Protein AF-A0A9W8IW95-F1 (afdb_monomer_lite)

Foldseek 3Di:
DLVCQLVCLCVQLVVCVVVVNVLSNLSSVLSNQLSVLVVVLVVQCVVLVVVDDVSNVVSLVSVLVSLLVSLVSQLVSCVVVVNPVSNVSSVVSNVVSVVVVVVVVVVVVVVPDDD

InterPro domains:
  IPR008462 CsbD-like domain [PF05532] (4-50)

Radius of gyration: 17.22 Å; chains: 1; bounding box: 39×21×63 Å

Secondary structure (DSSP, 8-state):
-HHHHHHHHHHHHHHHHHTT-HHHHHHHHHHHHHHHHHHHHHHHHHHHHHH-HHHHHHHHHHHHHHHHHHHHHHHHHHHHTT-HHHHHHHHHHHHHHHHHHHHHHHHHHHSS---

pLDDT: mean 75.73, std 11.82, range [42.75, 87.12]

Structure (mmCIF, N/CA/C/O backbone):
data_AF-A0A9W8IW95-F1
#
_entry.id   AF-A0A9W8IW95-F1
#
loop_
_atom_site.group_PDB
_atom_site.id
_atom_site.type_symbol
_atom_site.label_atom_id
_atom_site.label_alt_id
_atom_site.label_comp_id
_atom_site.label_asym_id
_atom_site.label_entity_id
_atom_site.label_seq_id
_atom_site.pdbx_PDB_ins_code
_atom_site.Cartn_x
_atom_site.Cartn_y
_atom_site.Cartn_z
_atom_site.occupancy
_atom_site.B_iso_or_equiv
_atom_site.auth_seq_id
_atom_site.auth_comp_id
_atom_site.auth_asym_id
_atom_site.auth_atom_id
_atom_site.pdbx_PDB_model_num
ATOM 1 N N . MET A 1 1 ? 8.932 13.616 0.660 1.00 48.97 1 MET A N 1
ATOM 2 C CA . MET A 1 1 ? 7.746 13.694 1.554 1.00 48.97 1 MET A CA 1
ATOM 3 C C . MET A 1 1 ? 7.550 12.366 2.310 1.00 48.97 1 MET A C 1
ATOM 5 O O . MET A 1 1 ? 6.438 12.006 2.664 1.00 48.97 1 MET A O 1
ATOM 9 N N . ASP A 1 2 ? 8.629 11.630 2.601 1.00 55.72 2 ASP A N 1
ATOM 10 C CA . ASP A 1 2 ? 8.565 10.192 2.923 1.00 55.72 2 ASP A CA 1
ATOM 11 C C . ASP A 1 2 ? 8.555 9.897 4.436 1.00 55.72 2 ASP A C 1
ATOM 13 O O . ASP A 1 2 ? 8.134 8.829 4.875 1.00 55.72 2 ASP A O 1
ATOM 17 N N . TYR A 1 3 ? 8.948 10.875 5.258 1.00 55.16 3 TYR A N 1
ATOM 18 C CA . TYR A 1 3 ? 8.972 10.740 6.719 1.00 55.16 3 TYR A CA 1
ATOM 19 C C . TYR A 1 3 ? 7.566 10.760 7.332 1.00 55.16 3 TYR A C 1
ATOM 21 O O . TYR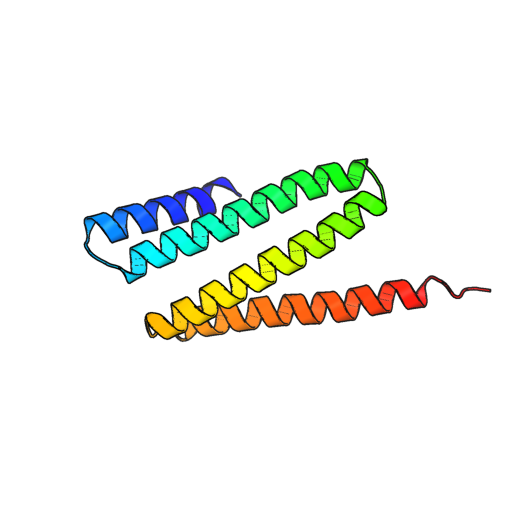 A 1 3 ? 7.298 10.064 8.309 1.00 55.16 3 TYR A O 1
ATOM 29 N N . VAL A 1 4 ? 6.655 11.528 6.725 1.00 54.69 4 VAL A N 1
ATOM 30 C CA . VAL A 1 4 ? 5.305 11.751 7.252 1.00 54.69 4 VAL A CA 1
ATOM 31 C C . VAL A 1 4 ? 4.496 10.457 7.211 1.00 54.69 4 VAL A C 1
ATOM 33 O O . VAL A 1 4 ? 3.964 10.073 8.238 1.00 54.69 4 VAL A O 1
ATOM 36 N N . ASN A 1 5 ? 4.497 9.699 6.108 1.00 66.38 5 ASN A N 1
ATOM 37 C CA . ASN A 1 5 ? 3.726 8.447 6.026 1.00 66.38 5 ASN A CA 1
ATOM 38 C C . ASN A 1 5 ? 4.219 7.361 6.994 1.00 66.38 5 ASN A C 1
ATOM 40 O O . ASN A 1 5 ? 3.409 6.664 7.608 1.00 66.38 5 ASN A O 1
ATOM 44 N N . ARG A 1 6 ? 5.540 7.234 7.179 1.00 66.62 6 ARG A N 1
ATOM 45 C CA . ARG A 1 6 ? 6.119 6.262 8.119 1.00 66.62 6 ARG A CA 1
ATOM 46 C C . ARG A 1 6 ? 5.830 6.643 9.570 1.00 66.62 6 ARG A C 1
ATOM 48 O O . ARG A 1 6 ? 5.451 5.780 10.361 1.00 66.62 6 ARG A O 1
ATOM 55 N N . ALA A 1 7 ? 5.985 7.927 9.900 1.00 70.06 7 ALA A N 1
ATOM 56 C CA . ALA A 1 7 ? 5.663 8.460 11.218 1.00 70.06 7 ALA A CA 1
ATOM 57 C C . ALA A 1 7 ? 4.161 8.340 11.504 1.00 70.06 7 ALA A C 1
ATOM 59 O O . ALA A 1 7 ? 3.791 7.807 12.540 1.00 70.06 7 ALA A O 1
ATOM 60 N N . THR A 1 8 ? 3.294 8.711 10.559 1.00 76.56 8 THR A N 1
ATOM 61 C CA . THR A 1 8 ? 1.837 8.575 10.681 1.00 76.56 8 THR A CA 1
ATOM 62 C C . THR A 1 8 ? 1.411 7.122 10.895 1.00 76.56 8 THR A C 1
ATOM 64 O O . THR A 1 8 ? 0.565 6.875 11.751 1.00 76.56 8 THR A O 1
ATOM 67 N N . GLY A 1 9 ? 2.017 6.154 10.195 1.00 79.38 9 GLY A N 1
ATOM 68 C CA . GLY A 1 9 ? 1.757 4.729 10.425 1.00 79.38 9 GLY A CA 1
ATOM 69 C C . GLY A 1 9 ? 2.149 4.277 11.836 1.00 79.38 9 GLY A C 1
ATOM 70 O O . GLY A 1 9 ? 1.331 3.715 12.560 1.00 79.38 9 GLY A O 1
ATOM 71 N N . ALA A 1 10 ? 3.370 4.596 12.277 1.00 80.88 10 ALA A N 1
ATOM 72 C CA . ALA A 1 10 ? 3.830 4.265 13.629 1.00 80.88 10 ALA A CA 1
ATOM 73 C C . ALA A 1 10 ? 2.990 4.949 14.725 1.00 80.88 10 ALA A C 1
ATOM 75 O O . ALA A 1 10 ? 2.667 4.336 15.740 1.00 80.88 10 ALA A O 1
ATOM 76 N N . THR A 1 11 ? 2.586 6.201 14.510 1.00 83.62 11 THR A N 1
ATOM 77 C CA . THR A 1 11 ? 1.728 6.946 15.434 1.00 83.62 11 THR A CA 1
ATOM 78 C C . THR A 1 11 ? 0.337 6.323 15.532 1.00 83.62 11 THR A C 1
ATOM 80 O O . THR A 1 11 ? -0.156 6.136 16.639 1.00 83.62 11 THR A O 1
ATOM 83 N N . LYS A 1 12 ? -0.288 5.941 14.412 1.00 83.00 12 LYS A N 1
ATOM 84 C CA . LYS A 1 12 ? -1.584 5.243 14.426 1.00 83.00 12 LYS A CA 1
ATOM 85 C C . LYS A 1 12 ? -1.510 3.887 15.128 1.00 83.00 12 LYS A C 1
ATOM 87 O O . LYS A 1 12 ? -2.400 3.574 15.908 1.00 83.00 12 LYS A O 1
ATOM 92 N N . GLU A 1 13 ? -0.427 3.138 14.914 1.00 82.44 13 GLU A N 1
ATOM 93 C CA . GLU A 1 13 ? -0.169 1.857 15.585 1.00 82.44 13 GLU A CA 1
ATOM 94 C C . GLU A 1 13 ? -0.137 2.042 17.109 1.00 82.44 13 GLU A C 1
ATOM 96 O O . GLU A 1 13 ? -0.874 1.385 17.845 1.00 82.44 13 GLU A O 1
ATOM 101 N N . GLN A 1 14 ? 0.662 3.001 17.586 1.00 84.88 14 GLN A N 1
ATOM 102 C CA . GLN A 1 14 ? 0.800 3.264 19.017 1.00 84.88 14 GLN A CA 1
ATOM 103 C C . GLN A 1 14 ? -0.463 3.844 19.650 1.00 84.88 14 GLN A C 1
ATOM 105 O O . GLN A 1 14 ? -0.832 3.420 20.743 1.00 84.88 14 GLN A O 1
ATOM 110 N N . ILE A 1 15 ? -1.142 4.777 18.977 1.00 83.88 15 ILE A N 1
ATOM 111 C CA . ILE A 1 15 ? -2.408 5.334 19.466 1.00 83.88 15 ILE A CA 1
ATOM 112 C C . ILE A 1 15 ? -3.482 4.241 19.499 1.00 83.88 15 ILE A C 1
ATOM 114 O O . ILE A 1 15 ? -4.238 4.165 20.462 1.00 83.88 15 ILE A O 1
ATOM 118 N N . GLY A 1 16 ? -3.532 3.363 18.496 1.00 82.56 16 GLY A N 1
ATOM 119 C CA . GLY A 1 16 ? -4.477 2.251 18.452 1.00 82.56 16 GLY A CA 1
ATOM 120 C C . GLY A 1 16 ? -4.266 1.286 19.604 1.00 82.56 16 GLY A C 1
ATOM 121 O O . GLY A 1 16 ? -5.208 0.989 20.332 1.00 82.56 16 GLY A O 1
ATOM 122 N N . LYS A 1 17 ? -3.013 0.904 19.847 1.00 85.31 17 LYS A N 1
ATOM 123 C CA . LYS A 1 17 ? -2.641 0.058 20.980 1.00 85.31 17 LYS A CA 1
ATOM 124 C C . LYS A 1 17 ? -2.949 0.714 22.328 1.00 85.31 17 LYS A C 1
ATOM 126 O O . LYS A 1 17 ? -3.475 0.062 23.225 1.00 85.31 17 LYS A O 1
ATOM 131 N N . ALA A 1 18 ? -2.649 2.005 22.471 1.00 86.94 18 ALA A N 1
ATOM 132 C CA . ALA A 1 18 ? -2.881 2.756 23.704 1.00 86.94 18 ALA A CA 1
ATOM 133 C C . ALA A 1 18 ? -4.375 2.958 24.009 1.00 86.94 18 ALA A C 1
ATOM 135 O O . ALA A 1 18 ? -4.769 2.933 25.171 1.00 86.94 18 ALA A O 1
ATOM 136 N N . LEU A 1 19 ? -5.204 3.137 22.977 1.00 87.12 19 LEU A N 1
ATOM 137 C CA . LEU A 1 19 ? -6.652 3.324 23.104 1.00 87.12 19 LEU A CA 1
ATOM 138 C C . LEU A 1 19 ? -7.447 2.009 23.028 1.00 87.12 19 LEU A C 1
ATOM 140 O O . LEU A 1 19 ? -8.675 2.050 23.061 1.00 87.12 19 LEU A O 1
ATOM 144 N N . GLY A 1 20 ? -6.784 0.855 22.882 1.00 84.56 20 GLY A N 1
ATOM 145 C CA . GLY A 1 20 ? -7.455 -0.431 22.664 1.00 84.56 20 GLY A CA 1
ATOM 146 C C . GLY A 1 20 ? -8.296 -0.459 21.383 1.00 84.56 20 GLY A C 1
ATOM 147 O O . GLY A 1 20 ? -9.318 -1.136 21.322 1.00 84.56 20 GLY A O 1
ATOM 148 N N . ASN A 1 21 ? -7.902 0.317 20.372 1.00 84.81 21 ASN A N 1
ATOM 149 C CA . ASN A 1 21 ? -8.587 0.437 19.097 1.00 84.81 21 ASN A CA 1
ATOM 150 C C . ASN A 1 21 ? -7.878 -0.427 18.033 1.00 84.81 21 ASN A C 1
ATOM 152 O O . ASN A 1 21 ? -6.942 0.052 17.380 1.00 84.81 21 ASN A O 1
ATOM 156 N N . PRO A 1 22 ? -8.327 -1.681 17.814 1.00 77.62 22 PRO A N 1
ATOM 157 C CA . PRO A 1 22 ? -7.669 -2.621 16.903 1.00 77.62 22 PRO A CA 1
ATOM 158 C C . PRO A 1 22 ? -7.684 -2.139 15.450 1.00 77.62 22 PRO A C 1
ATOM 160 O O . PRO A 1 22 ? -6.797 -2.480 14.673 1.00 77.62 22 PRO A O 1
ATOM 163 N N . LYS A 1 23 ? -8.662 -1.301 15.081 1.00 80.88 23 LYS A N 1
ATOM 164 C CA . LYS A 1 23 ? -8.731 -0.671 13.762 1.00 80.88 23 LYS A CA 1
ATOM 165 C C . LYS A 1 23 ? -7.559 0.288 13.564 1.00 80.88 23 LYS A C 1
ATOM 167 O O . LYS A 1 23 ? -6.831 0.167 12.589 1.00 80.88 23 LYS A O 1
ATOM 172 N N . LEU A 1 24 ? -7.330 1.201 14.505 1.00 82.75 24 LEU A N 1
ATOM 173 C CA . LEU A 1 24 ? -6.242 2.173 14.379 1.00 82.75 24 LEU A CA 1
ATOM 174 C C . LEU A 1 24 ? -4.858 1.500 14.457 1.00 82.75 24 LEU A C 1
ATOM 176 O O . LEU A 1 24 ? -3.938 1.896 13.742 1.00 82.75 24 LEU A O 1
ATOM 180 N N . GLU A 1 25 ? -4.735 0.449 15.277 1.00 82.81 25 GLU A N 1
ATOM 181 C CA . GLU A 1 25 ? -3.507 -0.343 15.390 1.00 82.81 25 GLU A CA 1
ATOM 182 C C . GLU A 1 25 ? -3.146 -1.002 14.051 1.00 82.81 25 GLU A C 1
ATOM 184 O O . GLU A 1 25 ? -2.039 -0.825 13.534 1.00 82.81 25 GLU A O 1
ATOM 189 N N . ALA A 1 26 ? -4.108 -1.702 13.449 1.00 78.88 26 ALA A N 1
ATOM 190 C CA . ALA A 1 26 ? -3.911 -2.392 12.184 1.00 78.88 26 ALA A CA 1
ATOM 191 C C . ALA A 1 26 ? -3.794 -1.433 10.982 1.00 78.88 26 ALA A C 1
ATOM 193 O O . ALA A 1 26 ? -3.019 -1.728 10.072 1.00 78.88 26 ALA A O 1
ATOM 194 N N . GLU A 1 27 ? -4.443 -0.256 10.997 1.00 79.44 27 GLU A N 1
ATOM 195 C CA . GLU A 1 27 ? -4.151 0.828 10.038 1.00 79.44 27 GLU A CA 1
ATOM 196 C C . GLU A 1 27 ? -2.679 1.224 10.097 1.00 79.44 27 GLU A C 1
ATOM 198 O O . GLU A 1 27 ? -2.011 1.315 9.067 1.00 79.44 27 GLU A O 1
ATOM 203 N N . GLY A 1 28 ? -2.173 1.464 11.308 1.00 81.62 28 GLY A N 1
ATOM 204 C CA . GLY A 1 28 ? -0.795 1.879 11.513 1.00 81.62 28 GLY A CA 1
ATOM 205 C C . GLY A 1 28 ? 0.202 0.834 11.027 1.00 81.62 28 GLY A C 1
ATOM 206 O O . GLY A 1 28 ? 1.138 1.166 10.295 1.00 81.62 28 GLY A O 1
ATOM 207 N N . HIS A 1 29 ? -0.049 -0.433 11.355 1.00 80.31 29 HIS A N 1
ATOM 208 C CA . HIS A 1 29 ? 0.796 -1.550 10.945 1.00 80.31 29 HIS A CA 1
ATOM 209 C C . HIS A 1 29 ? 0.790 -1.749 9.418 1.00 80.31 29 HIS A C 1
ATOM 211 O O . HIS A 1 29 ? 1.852 -1.865 8.800 1.00 80.31 29 HIS A O 1
ATOM 217 N N . ALA A 1 30 ? -0.389 -1.701 8.786 1.00 78.19 30 ALA A N 1
ATOM 218 C CA . ALA A 1 30 ? -0.532 -1.790 7.334 1.00 78.19 30 ALA A CA 1
ATOM 219 C C . ALA A 1 30 ? 0.190 -0.640 6.611 1.00 78.19 30 ALA A C 1
ATOM 221 O O . ALA A 1 30 ? 0.982 -0.880 5.698 1.00 78.19 30 ALA A O 1
ATOM 222 N N . GLN A 1 31 ? -0.013 0.606 7.056 1.00 78.88 31 GLN A N 1
ATOM 223 C CA . GLN A 1 31 ? 0.637 1.777 6.456 1.00 78.88 31 GLN A CA 1
ATOM 224 C C . GLN A 1 31 ? 2.158 1.750 6.631 1.00 78.88 31 GLN A C 1
ATOM 226 O O . GLN A 1 31 ? 2.895 2.116 5.717 1.00 78.88 31 GLN A O 1
ATOM 231 N N . LYS A 1 32 ? 2.647 1.282 7.781 1.00 80.19 32 LYS A N 1
ATOM 232 C CA . LYS A 1 32 ? 4.080 1.158 8.070 1.00 80.19 32 LYS A CA 1
ATOM 233 C C . LYS A 1 32 ? 4.750 0.107 7.185 1.00 80.19 32 LYS A C 1
ATOM 235 O O . LYS A 1 32 ? 5.819 0.382 6.640 1.00 80.19 32 LYS A O 1
ATOM 240 N N . ALA A 1 33 ? 4.126 -1.059 7.014 1.00 78.75 33 ALA A N 1
ATOM 241 C CA . ALA A 1 33 ? 4.632 -2.117 6.141 1.00 78.75 33 ALA A CA 1
ATOM 242 C C . ALA A 1 33 ? 4.692 -1.652 4.679 1.00 78.75 33 ALA A C 1
ATOM 244 O O . ALA A 1 33 ? 5.717 -1.816 4.013 1.00 78.75 33 ALA A O 1
ATOM 245 N N . GLN A 1 34 ? 3.628 -0.997 4.210 1.00 77.69 34 GLN A N 1
ATOM 246 C CA . GLN A 1 34 ? 3.564 -0.479 2.849 1.00 77.69 34 GLN A CA 1
ATOM 247 C C . GLN A 1 34 ? 4.612 0.617 2.606 1.00 77.69 34 GLN A C 1
ATOM 249 O O . GLN A 1 34 ? 5.381 0.533 1.651 1.00 77.69 34 GLN A O 1
ATOM 254 N N . ALA A 1 35 ? 4.738 1.578 3.528 1.00 80.69 35 ALA A N 1
ATOM 255 C CA . ALA A 1 35 ? 5.724 2.651 3.433 1.00 80.69 35 ALA A CA 1
ATOM 256 C C . ALA A 1 35 ? 7.168 2.126 3.436 1.00 80.69 35 ALA A C 1
ATOM 258 O O . ALA A 1 35 ? 8.006 2.634 2.696 1.00 80.69 35 ALA A O 1
ATOM 259 N N . MET A 1 36 ? 7.482 1.096 4.233 1.00 78.94 36 MET A N 1
ATOM 260 C CA . MET A 1 36 ? 8.809 0.469 4.193 1.00 78.94 36 MET A CA 1
ATOM 261 C C . MET A 1 36 ? 9.073 -0.237 2.859 1.00 78.94 36 MET A C 1
ATOM 263 O O . MET A 1 36 ? 10.183 -0.138 2.339 1.00 78.94 36 MET A O 1
ATOM 267 N N . GLY A 1 37 ? 8.074 -0.922 2.297 1.00 79.50 37 GLY A N 1
ATOM 268 C CA . GLY A 1 37 ? 8.172 -1.537 0.973 1.00 79.50 37 GLY A CA 1
ATOM 269 C C . GLY A 1 37 ? 8.418 -0.501 -0.123 1.00 79.50 37 GLY A C 1
ATOM 270 O O . GLY A 1 37 ? 9.361 -0.637 -0.897 1.00 79.50 37 GLY A O 1
ATOM 271 N N . GLU A 1 38 ? 7.628 0.573 -0.144 1.00 79.06 38 GLU A N 1
ATOM 272 C CA . GLU A 1 38 ? 7.765 1.668 -1.110 1.00 79.06 38 GLU A CA 1
ATOM 273 C C . GLU A 1 38 ? 9.089 2.421 -0.955 1.00 79.06 38 GLU A C 1
ATOM 275 O O . GLU A 1 38 ? 9.706 2.783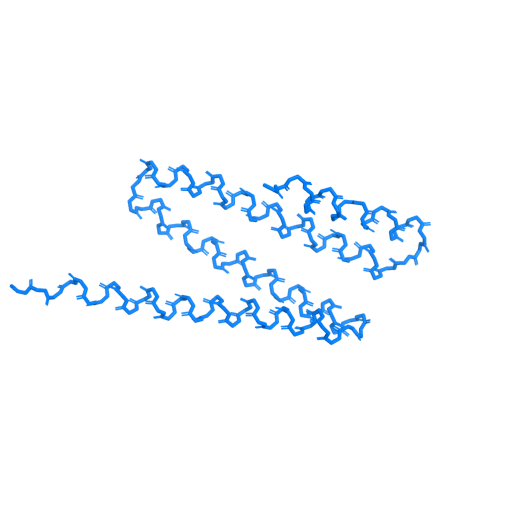 -1.952 1.00 79.06 38 GLU A O 1
ATOM 280 N N . GLN A 1 39 ? 9.575 2.618 0.273 1.00 83.00 39 GLN A N 1
ATOM 281 C CA . GLN A 1 39 ? 10.856 3.280 0.512 1.00 83.00 39 GLN A CA 1
ATOM 282 C C . GLN A 1 39 ? 12.028 2.425 0.020 1.00 83.00 39 GLN A C 1
ATOM 284 O O . GLN A 1 39 ? 12.911 2.935 -0.666 1.00 83.00 39 GLN A O 1
ATOM 289 N N . GLN A 1 40 ? 12.023 1.123 0.324 1.00 81.62 40 GLN A N 1
ATOM 290 C CA . GLN A 1 40 ? 13.038 0.200 -0.187 1.00 81.62 40 GLN A CA 1
ATOM 291 C C . GLN A 1 40 ? 12.984 0.108 -1.711 1.00 81.62 40 GLN A C 1
ATOM 293 O O . GLN A 1 40 ? 14.024 0.123 -2.368 1.00 81.62 40 GLN A O 1
ATOM 298 N N . LEU A 1 41 ? 11.778 0.104 -2.280 1.00 81.19 41 LEU A N 1
ATOM 299 C CA . LEU A 1 41 ? 11.581 0.166 -3.718 1.00 81.19 41 LEU A CA 1
ATOM 300 C C . LEU A 1 41 ? 12.107 1.475 -4.315 1.00 81.19 41 LEU A C 1
ATOM 302 O O . LEU A 1 41 ? 12.696 1.486 -5.383 1.00 81.19 41 LEU A O 1
ATOM 306 N N . LYS A 1 42 ? 11.915 2.607 -3.654 1.00 83.75 42 LYS A N 1
ATOM 307 C CA . LYS A 1 42 ? 12.409 3.884 -4.161 1.00 83.75 42 LYS A CA 1
ATOM 308 C C . LYS A 1 42 ? 13.938 3.909 -4.156 1.00 83.75 42 LYS A C 1
ATOM 310 O O . LYS A 1 42 ? 14.539 4.155 -5.193 1.00 83.75 42 LYS A O 1
ATOM 315 N N . SER A 1 43 ? 14.560 3.514 -3.045 1.00 83.56 43 SER A N 1
ATOM 316 C CA . SER A 1 43 ? 16.022 3.442 -2.918 1.00 83.56 43 SER A CA 1
ATOM 317 C C . SER A 1 43 ? 16.670 2.453 -3.882 1.00 83.56 43 SER A C 1
ATOM 319 O O . SER A 1 43 ? 17.689 2.765 -4.504 1.00 83.56 43 SER A O 1
ATOM 321 N N . ALA A 1 44 ? 16.094 1.260 -4.039 1.00 80.88 44 ALA A N 1
ATOM 322 C CA . ALA A 1 44 ? 16.622 0.330 -5.020 1.00 80.88 44 ALA A CA 1
ATOM 323 C C . ALA A 1 44 ? 16.308 0.801 -6.453 1.00 80.88 44 ALA A C 1
ATOM 325 O O . ALA A 1 44 ? 17.090 0.485 -7.339 1.00 80.88 44 ALA A O 1
ATOM 326 N N . LYS A 1 45 ? 15.256 1.609 -6.700 1.00 83.00 45 LYS A N 1
ATOM 327 C CA . LYS A 1 45 ? 14.953 2.152 -8.035 1.00 83.00 45 LYS A CA 1
ATOM 328 C C . LYS A 1 45 ? 15.996 3.176 -8.442 1.00 83.00 45 LYS A C 1
ATOM 330 O O . LYS A 1 45 ? 16.527 3.055 -9.536 1.00 83.00 45 LYS A O 1
ATOM 335 N N . ASP A 1 46 ? 16.358 4.084 -7.542 1.00 85.44 46 ASP A N 1
ATOM 336 C CA . ASP A 1 46 ? 17.480 5.009 -7.736 1.00 85.44 46 ASP A CA 1
ATOM 337 C C . ASP A 1 46 ? 18.790 4.249 -8.041 1.00 85.44 46 ASP A C 1
ATOM 339 O O . ASP A 1 46 ? 19.538 4.602 -8.954 1.00 85.44 46 ASP A O 1
ATOM 343 N N . SER A 1 47 ? 19.035 3.140 -7.332 1.00 80.06 47 SER A N 1
ATOM 344 C CA . SER A 1 47 ? 20.212 2.283 -7.559 1.00 80.06 47 SER A CA 1
ATOM 345 C C . SER A 1 47 ? 20.137 1.519 -8.892 1.00 80.06 47 SER A C 1
ATOM 347 O O . SER A 1 47 ? 21.128 1.396 -9.608 1.00 80.06 47 SER A O 1
ATOM 349 N N . ALA A 1 48 ? 18.951 1.035 -9.261 1.00 82.69 48 ALA A N 1
ATOM 350 C CA . ALA A 1 48 ? 18.662 0.349 -10.514 1.00 82.69 48 ALA A CA 1
ATOM 351 C C . ALA A 1 48 ? 18.755 1.284 -11.726 1.00 82.69 48 ALA A C 1
ATOM 353 O O . ALA A 1 48 ? 19.147 0.848 -12.807 1.00 82.69 48 ALA A O 1
ATOM 354 N N . GLU A 1 49 ? 18.430 2.567 -11.561 1.00 78.94 49 GLU A N 1
ATOM 355 C CA . GLU A 1 49 ? 18.636 3.581 -12.594 1.00 78.94 49 GLU A CA 1
ATOM 356 C C . GLU A 1 49 ? 20.119 3.765 -12.930 1.00 78.94 49 GLU A C 1
ATOM 358 O O . GLU A 1 49 ? 20.433 3.977 -14.099 1.00 78.94 49 GLU A O 1
ATOM 363 N N . HIS A 1 50 ? 21.014 3.573 -11.955 1.00 76.56 50 HIS A N 1
ATOM 364 C CA . HIS A 1 50 ? 22.465 3.537 -12.169 1.00 76.56 50 HIS A CA 1
ATOM 365 C C . HIS A 1 50 ? 22.992 2.175 -12.654 1.00 76.56 50 HIS A C 1
ATOM 367 O O . HIS A 1 50 ? 23.979 2.132 -13.384 1.00 76.56 50 HIS A O 1
ATOM 373 N N . ALA A 1 51 ? 22.350 1.064 -12.278 1.00 77.88 51 ALA A N 1
ATOM 374 C CA . ALA A 1 51 ? 22.796 -0.295 -12.612 1.00 77.88 51 ALA A CA 1
ATOM 375 C C . ALA A 1 51 ? 22.345 -0.802 -14.002 1.00 77.88 51 ALA A C 1
ATOM 377 O O . ALA A 1 51 ? 22.782 -1.866 -14.440 1.00 77.88 51 ALA A O 1
ATOM 378 N N . GLY A 1 52 ? 21.474 -0.069 -14.705 1.00 77.38 52 GLY A N 1
ATOM 379 C CA . GLY A 1 52 ? 21.010 -0.408 -16.057 1.00 77.38 52 GLY A CA 1
ATOM 380 C C . GLY A 1 52 ? 19.721 -1.249 -16.112 1.00 77.38 52 GLY A C 1
ATOM 381 O O . GLY A 1 52 ? 18.979 -1.389 -15.139 1.00 77.38 52 GLY A O 1
ATOM 382 N N . GLU A 1 53 ? 19.403 -1.793 -17.292 1.00 76.44 53 GLU A N 1
ATOM 383 C CA . GLU A 1 53 ? 18.098 -2.417 -17.603 1.00 76.44 53 GLU A CA 1
ATOM 384 C C . GLU A 1 53 ? 17.725 -3.635 -16.742 1.00 76.44 53 GLU A C 1
ATOM 386 O O . GLU A 1 53 ? 16.543 -3.839 -16.438 1.00 76.44 53 GLU A O 1
ATOM 391 N N . GLN A 1 54 ? 18.710 -4.432 -16.315 1.00 75.25 54 GLN A N 1
ATOM 392 C CA . GLN A 1 54 ? 18.468 -5.596 -15.454 1.00 75.25 54 GLN A CA 1
ATOM 393 C C . GLN A 1 54 ? 17.982 -5.170 -14.065 1.00 75.25 54 GLN A C 1
ATOM 395 O O . GLN A 1 54 ? 17.009 -5.729 -13.553 1.00 75.25 54 GLN A O 1
ATOM 400 N N . GLY A 1 55 ? 18.588 -4.118 -13.504 1.00 80.62 55 GLY A N 1
ATOM 401 C CA . GLY A 1 55 ? 18.150 -3.516 -12.249 1.00 80.62 55 GLY A CA 1
ATOM 402 C C . GLY A 1 55 ? 16.721 -2.998 -12.361 1.00 80.62 55 GLY A C 1
ATOM 403 O O . GLY A 1 55 ? 15.875 -3.357 -11.547 1.00 80.62 55 GLY A O 1
ATOM 404 N N . LYS A 1 56 ? 16.416 -2.222 -13.412 1.00 80.50 56 LYS A N 1
ATOM 405 C CA . LYS A 1 56 ? 15.071 -1.656 -13.642 1.00 80.50 56 LYS A CA 1
ATOM 406 C C . LYS A 1 56 ? 13.985 -2.728 -13.756 1.00 80.50 56 LYS A C 1
ATOM 408 O O . LYS A 1 56 ? 12.870 -2.525 -13.280 1.00 80.50 56 LYS A O 1
ATOM 413 N N . SER A 1 57 ? 14.305 -3.870 -14.361 1.00 79.81 57 SER A N 1
ATOM 414 C CA . SER A 1 57 ? 13.356 -4.972 -14.546 1.00 79.81 57 SER A CA 1
ATOM 415 C C . SER A 1 57 ? 13.025 -5.677 -13.228 1.00 79.81 57 SER A C 1
ATOM 417 O O . SER A 1 57 ? 11.849 -5.870 -12.921 1.00 79.81 57 SER A O 1
ATOM 419 N N . ALA A 1 58 ? 14.040 -6.002 -12.420 1.00 80.00 58 ALA A N 1
ATOM 420 C CA . ALA A 1 58 ? 13.838 -6.549 -11.076 1.00 80.00 58 ALA A CA 1
ATOM 421 C C . ALA A 1 58 ? 13.096 -5.551 -10.168 1.00 80.00 58 ALA A C 1
ATOM 423 O O . ALA A 1 58 ? 12.232 -5.932 -9.378 1.00 80.00 58 ALA A O 1
ATOM 424 N N . MET A 1 59 ? 13.387 -4.259 -10.346 1.00 79.69 59 MET A N 1
ATOM 425 C CA . MET A 1 59 ? 12.739 -3.162 -9.640 1.00 79.69 59 MET A CA 1
ATOM 426 C C . MET A 1 59 ? 11.243 -3.079 -9.909 1.00 79.69 59 MET A C 1
ATOM 428 O O . MET A 1 59 ? 10.454 -2.947 -8.979 1.00 79.69 59 MET A O 1
ATOM 432 N N . ASN A 1 60 ? 10.848 -3.135 -11.180 1.00 78.88 60 ASN A N 1
ATOM 433 C CA . ASN A 1 60 ? 9.443 -3.041 -11.555 1.00 78.88 60 ASN A CA 1
ATOM 434 C C . ASN A 1 60 ? 8.649 -4.212 -10.972 1.00 78.88 60 ASN A C 1
ATOM 436 O O . ASN A 1 60 ? 7.646 -3.970 -10.308 1.00 78.88 60 ASN A O 1
ATOM 440 N N . GLN A 1 61 ? 9.179 -5.436 -11.068 1.00 79.81 61 GLN A N 1
ATOM 441 C CA . GLN A 1 61 ? 8.542 -6.624 -10.488 1.00 79.81 61 GLN A CA 1
ATOM 442 C C . GLN A 1 61 ? 8.394 -6.530 -8.962 1.00 79.81 61 GLN A C 1
ATOM 444 O O . GLN A 1 61 ? 7.359 -6.893 -8.399 1.00 79.81 61 GLN A O 1
ATOM 449 N N . ALA A 1 62 ? 9.423 -6.033 -8.266 1.00 80.06 62 ALA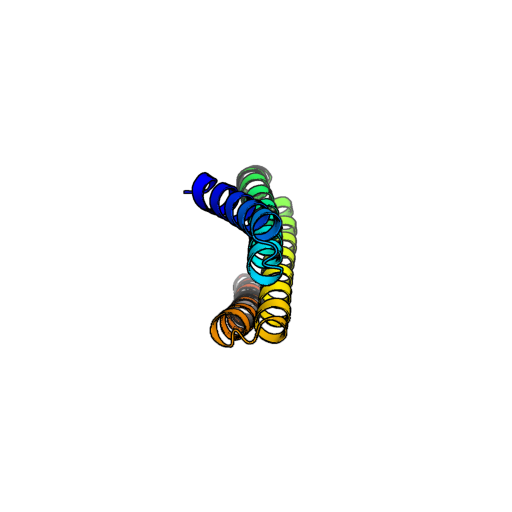 A N 1
ATOM 450 C CA . ALA A 1 62 ? 9.347 -5.800 -6.826 1.00 80.06 62 ALA A CA 1
ATOM 451 C C . ALA A 1 62 ? 8.304 -4.724 -6.487 1.00 80.06 62 ALA A C 1
ATOM 453 O O . ALA A 1 62 ? 7.580 -4.843 -5.499 1.00 80.06 62 ALA A O 1
ATOM 454 N N . GLY A 1 63 ? 8.194 -3.692 -7.323 1.00 82.31 63 GLY A N 1
ATOM 455 C CA . GLY A 1 63 ? 7.257 -2.593 -7.130 1.00 82.31 63 GLY A CA 1
ATOM 456 C C . GLY A 1 63 ? 5.814 -2.998 -7.326 1.00 82.31 63 GLY A C 1
ATOM 457 O O . GLY A 1 63 ? 4.955 -2.601 -6.542 1.00 82.31 63 GLY A O 1
ATOM 458 N N . GLU A 1 64 ? 5.561 -3.832 -8.324 1.00 81.25 64 GLU A N 1
ATOM 459 C CA . GLU A 1 64 ? 4.245 -4.398 -8.593 1.00 81.25 64 GLU A CA 1
ATOM 460 C C . GLU A 1 64 ? 3.797 -5.302 -7.449 1.00 81.25 64 GLU A C 1
ATOM 462 O O . GLU A 1 64 ? 2.687 -5.133 -6.951 1.00 81.25 64 GLU A O 1
ATOM 467 N N . LYS A 1 65 ? 4.686 -6.149 -6.912 1.00 81.19 65 LYS A N 1
ATOM 468 C CA . LYS A 1 65 ? 4.377 -6.956 -5.720 1.00 81.19 65 LYS A CA 1
ATOM 469 C C . LYS A 1 65 ? 4.081 -6.115 -4.481 1.00 81.19 65 LYS A C 1
ATOM 471 O O . LYS A 1 65 ? 3.132 -6.419 -3.765 1.00 81.19 65 LYS A O 1
ATOM 476 N N . VAL A 1 66 ? 4.865 -5.066 -4.217 1.00 82.00 66 VAL A N 1
ATOM 477 C CA . VAL A 1 66 ? 4.636 -4.178 -3.062 1.00 82.00 66 VAL A CA 1
ATOM 478 C C . VAL A 1 66 ? 3.302 -3.440 -3.191 1.00 82.00 66 VAL A C 1
ATOM 480 O O . VAL A 1 66 ? 2.556 -3.361 -2.216 1.00 82.00 66 VAL A O 1
ATOM 483 N N . LYS A 1 67 ? 2.972 -2.940 -4.388 1.00 80.88 67 LYS A N 1
ATOM 484 C CA . LYS A 1 67 ? 1.688 -2.279 -4.660 1.00 80.88 67 LYS A CA 1
ATOM 485 C C . LYS A 1 67 ? 0.505 -3.239 -4.553 1.00 80.88 67 LYS A C 1
ATOM 487 O O . LYS A 1 67 ? -0.479 -2.906 -3.900 1.00 80.88 67 LYS A O 1
ATOM 492 N N . HIS A 1 68 ? 0.621 -4.434 -5.132 1.00 80.44 68 HIS A N 1
ATOM 493 C CA . HIS A 1 68 ? -0.411 -5.468 -5.071 1.00 80.44 68 HIS A CA 1
ATOM 494 C C . HIS A 1 68 ? -0.686 -5.894 -3.627 1.00 80.44 68 HIS A C 1
ATOM 496 O O . HIS A 1 68 ? -1.8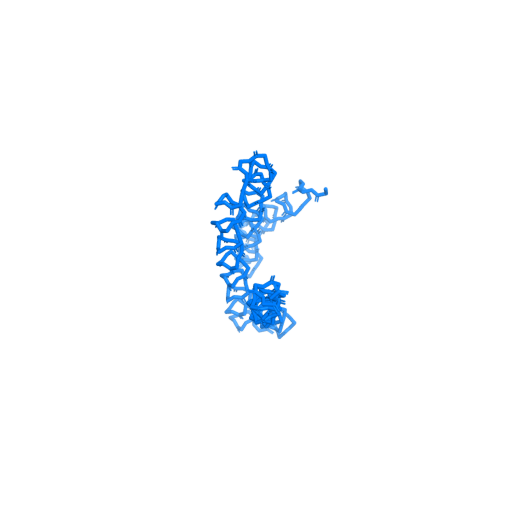28 -5.871 -3.176 1.00 80.44 68 HIS A O 1
ATOM 502 N N . PHE A 1 69 ? 0.375 -6.185 -2.869 1.00 81.69 69 PHE A N 1
ATOM 503 C CA . PHE A 1 69 ? 0.272 -6.540 -1.458 1.00 81.69 69 PHE A CA 1
ATOM 504 C C . PHE A 1 69 ? -0.325 -5.400 -0.623 1.00 81.69 69 PHE A C 1
ATOM 506 O O . PHE A 1 69 ? -1.205 -5.634 0.202 1.00 81.69 69 PHE A O 1
ATOM 513 N N . GLY A 1 70 ? 0.100 -4.153 -0.860 1.00 82.12 70 GLY A N 1
ATOM 514 C CA . GLY A 1 70 ? -0.486 -2.977 -0.213 1.00 82.12 70 GLY A CA 1
ATOM 515 C C . GLY A 1 70 ? -1.987 -2.849 -0.485 1.00 82.12 70 GLY A C 1
ATOM 516 O O . GLY A 1 70 ? -2.770 -2.623 0.440 1.00 82.12 70 GLY A O 1
ATOM 517 N N . GLY A 1 71 ? -2.399 -3.068 -1.734 1.00 84.50 71 GLY A N 1
ATOM 518 C CA . GLY A 1 71 ? -3.799 -3.047 -2.138 1.00 84.50 71 GLY A CA 1
ATOM 519 C C . GLY A 1 71 ? -4.635 -4.165 -1.504 1.00 84.50 71 GLY A C 1
ATOM 520 O O . GLY A 1 71 ? -5.726 -3.901 -0.999 1.00 84.50 71 GLY A O 1
ATOM 521 N N . GLU A 1 72 ? -4.124 -5.396 -1.447 1.00 85.50 72 GLU A N 1
ATOM 522 C CA . GLU A 1 72 ? -4.804 -6.517 -0.779 1.00 85.50 72 GLU A CA 1
ATOM 523 C C . GLU A 1 72 ? -4.965 -6.282 0.723 1.00 85.50 72 GLU A C 1
ATOM 525 O O . GLU A 1 72 ? -6.042 -6.510 1.282 1.00 85.50 72 GLU A O 1
ATOM 530 N N . VAL A 1 73 ? -3.913 -5.782 1.378 1.00 83.31 73 VAL A N 1
ATOM 531 C CA . VAL A 1 73 ? -3.948 -5.457 2.805 1.00 83.31 73 VAL A CA 1
ATOM 532 C C . VAL A 1 73 ? -4.989 -4.377 3.070 1.00 83.31 73 VAL A C 1
ATOM 534 O O . VAL A 1 73 ? -5.842 -4.580 3.930 1.00 83.31 73 VAL A O 1
ATOM 537 N N . LYS A 1 74 ? -4.995 -3.270 2.313 1.00 83.31 74 LYS A N 1
ATOM 538 C CA . LYS A 1 74 ? -6.022 -2.221 2.449 1.00 83.31 74 LYS A CA 1
ATOM 539 C C . LYS A 1 74 ? -7.426 -2.749 2.185 1.00 83.31 74 LYS A C 1
ATOM 541 O O . LYS A 1 74 ? -8.351 -2.363 2.895 1.00 83.31 74 LYS A O 1
ATOM 546 N N . GLN A 1 75 ? -7.587 -3.643 1.210 1.00 85.88 75 GLN A N 1
ATOM 547 C CA . GLN A 1 75 ? -8.881 -4.240 0.910 1.00 85.88 75 GLN A CA 1
ATOM 548 C C . GLN A 1 75 ? -9.403 -5.048 2.099 1.00 85.88 75 GLN A C 1
ATOM 550 O O . GLN A 1 75 ? -10.454 -4.725 2.649 1.00 85.88 75 GLN A O 1
ATOM 555 N N . LYS A 1 76 ? -8.636 -6.060 2.518 1.00 82.88 76 LYS A N 1
ATOM 556 C CA . LYS A 1 76 ? -8.974 -6.957 3.630 1.00 82.88 76 LYS A CA 1
ATOM 557 C C . LYS A 1 76 ? -9.191 -6.178 4.917 1.00 82.88 76 LYS A C 1
ATOM 559 O O . LYS A 1 76 ? -10.105 -6.475 5.678 1.00 82.88 76 LYS A O 1
ATOM 564 N N . PHE A 1 77 ? -8.359 -5.170 5.144 1.00 80.50 77 PHE A N 1
ATOM 565 C CA . PHE A 1 77 ? -8.443 -4.302 6.301 1.00 80.50 77 PHE A CA 1
ATOM 566 C C . PHE A 1 77 ? -9.700 -3.422 6.258 1.00 80.50 77 PHE A C 1
ATOM 568 O O . PHE A 1 77 ? -10.456 -3.378 7.225 1.00 80.50 77 PHE A O 1
ATOM 575 N N . GLY A 1 78 ? -9.990 -2.794 5.117 1.00 82.50 78 GLY A N 1
ATOM 576 C CA . GLY A 1 78 ? -11.217 -2.034 4.896 1.00 82.50 78 GLY A CA 1
ATOM 577 C C . GLY A 1 78 ? -12.476 -2.884 5.067 1.00 82.50 78 GLY A C 1
ATOM 578 O O . GLY A 1 78 ? -13.421 -2.446 5.717 1.00 82.50 78 GLY A O 1
ATOM 579 N N . GLU A 1 79 ? -12.473 -4.118 4.565 1.00 85.12 79 GLU A N 1
ATOM 580 C CA . GLU A 1 79 ? -13.562 -5.083 4.752 1.00 85.12 79 GLU A CA 1
ATOM 581 C C . GLU A 1 79 ? -13.705 -5.494 6.228 1.00 85.12 79 GLU A C 1
ATOM 583 O O . GLU A 1 79 ? -14.812 -5.466 6.764 1.00 85.12 79 GLU A O 1
ATOM 588 N N . ALA A 1 80 ? -12.595 -5.782 6.916 1.00 80.81 80 ALA A N 1
ATOM 589 C CA . ALA A 1 80 ? -12.586 -6.208 8.318 1.00 80.81 80 ALA A CA 1
ATOM 590 C C . ALA A 1 80 ? -13.081 -5.128 9.294 1.00 80.81 80 ALA A C 1
ATOM 592 O O . ALA A 1 80 ? -13.673 -5.445 10.322 1.00 80.81 80 ALA A O 1
ATOM 593 N N . ILE A 1 81 ? -12.853 -3.851 8.981 1.00 77.75 81 ILE A N 1
ATOM 594 C CA . ILE A 1 81 ? -13.222 -2.718 9.848 1.00 77.75 81 ILE A CA 1
ATOM 595 C C . ILE A 1 81 ? -14.490 -1.983 9.386 1.00 77.75 81 ILE A C 1
ATOM 597 O O . ILE A 1 81 ? -14.782 -0.888 9.888 1.00 77.75 81 ILE A O 1
ATOM 601 N N . GLY A 1 82 ? -15.178 -2.518 8.370 1.00 82.62 82 GLY A N 1
ATOM 602 C CA . GLY A 1 82 ? -16.357 -1.908 7.750 1.00 82.62 82 GLY A CA 1
ATOM 603 C C . GLY A 1 82 ? -16.089 -0.591 7.007 1.00 82.62 82 GLY A C 1
ATOM 604 O O . GLY A 1 82 ? -17.010 0.186 6.774 1.00 82.62 82 GLY A O 1
ATOM 605 N N . SER A 1 83 ? -14.837 -0.295 6.647 1.00 80.69 83 SER A N 1
ATOM 606 C CA . SER A 1 83 ? -14.466 0.885 5.860 1.00 80.69 83 SER A CA 1
ATOM 607 C C . SER A 1 83 ? -14.478 0.566 4.364 1.00 80.69 83 SER A C 1
ATOM 609 O O . SER A 1 83 ? -13.460 0.182 3.783 1.00 80.69 83 SER A O 1
ATOM 611 N N . GLN A 1 84 ? -15.622 0.792 3.712 1.00 84.06 84 GLN A N 1
ATOM 612 C CA . GLN A 1 84 ? -15.746 0.648 2.254 1.00 84.06 84 GLN A CA 1
ATOM 613 C C . GLN A 1 84 ? -14.775 1.550 1.482 1.00 84.06 84 GLN A C 1
ATOM 615 O O . GLN A 1 84 ? -14.301 1.163 0.418 1.00 84.06 84 GLN A O 1
ATOM 620 N N . ARG A 1 85 ? -14.442 2.732 2.020 1.00 82.56 85 ARG A N 1
ATOM 621 C CA . ARG A 1 85 ? -13.470 3.648 1.406 1.00 82.56 85 ARG A CA 1
ATOM 622 C C . ARG A 1 85 ? -12.089 3.005 1.316 1.00 82.56 85 ARG A C 1
ATOM 624 O O . ARG A 1 85 ? -11.531 2.916 0.232 1.00 82.56 85 ARG A O 1
ATOM 631 N N . THR A 1 86 ? -11.591 2.492 2.440 1.00 81.62 86 THR A N 1
ATOM 632 C CA . THR A 1 86 ? -10.291 1.810 2.515 1.00 81.62 86 THR A CA 1
ATOM 633 C C . THR A 1 86 ? -10.295 0.527 1.685 1.00 81.62 86 THR A C 1
ATOM 635 O O . THR A 1 86 ? -9.311 0.217 1.017 1.00 81.62 86 THR A O 1
ATOM 638 N N . ALA A 1 87 ? -11.428 -0.184 1.663 1.00 83.62 87 ALA A N 1
ATOM 639 C CA . ALA A 1 87 ? -11.575 -1.378 0.846 1.00 83.62 87 ALA A CA 1
ATOM 640 C C . ALA A 1 87 ? -11.477 -1.067 -0.659 1.00 83.62 87 ALA A C 1
ATOM 642 O O . ALA A 1 87 ? -10.770 -1.753 -1.397 1.00 8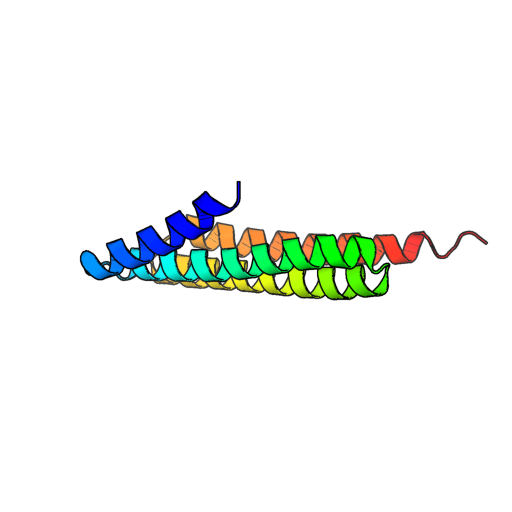3.62 87 ALA A O 1
ATOM 643 N N . ASN A 1 88 ? -12.156 -0.005 -1.105 1.00 85.19 88 ASN A N 1
ATOM 644 C CA . ASN A 1 88 ? -12.115 0.450 -2.492 1.00 85.19 88 ASN A CA 1
ATOM 645 C C . ASN A 1 88 ? -10.747 1.008 -2.883 1.00 85.19 88 ASN A C 1
ATOM 647 O O . ASN A 1 88 ? -10.297 0.725 -3.986 1.00 85.19 88 ASN A O 1
ATOM 651 N N . GLU A 1 89 ? -10.066 1.735 -1.997 1.00 79.44 89 GLU A N 1
ATOM 652 C CA . GLU A 1 89 ? -8.683 2.174 -2.228 1.00 79.44 89 GLU A CA 1
ATOM 653 C C . GLU A 1 89 ? -7.764 0.976 -2.489 1.00 79.44 89 GLU A C 1
ATOM 655 O O . GLU A 1 89 ? -7.019 0.976 -3.464 1.00 79.44 89 GLU A O 1
ATOM 660 N N . GLY A 1 90 ? -7.887 -0.092 -1.694 1.00 83.50 90 GLY A N 1
ATOM 661 C CA . GLY A 1 90 ? -7.114 -1.316 -1.899 1.00 83.50 90 GLY A CA 1
ATOM 662 C C . GLY A 1 90 ? -7.388 -2.017 -3.234 1.00 83.50 90 GLY A C 1
ATOM 663 O O . GLY A 1 90 ? -6.464 -2.520 -3.875 1.00 83.50 90 GLY A O 1
ATOM 664 N N . ARG A 1 91 ? -8.646 -2.017 -3.692 1.00 85.06 91 ARG A N 1
ATOM 665 C CA . ARG A 1 91 ? -9.025 -2.535 -5.020 1.00 85.06 91 ARG A CA 1
ATOM 666 C C . ARG A 1 91 ? -8.517 -1.645 -6.154 1.00 85.06 91 ARG A C 1
ATOM 668 O O . ARG A 1 91 ? -8.098 -2.162 -7.184 1.00 85.06 91 ARG A O 1
ATOM 675 N N . MET A 1 92 ? -8.543 -0.324 -5.973 1.00 82.19 92 MET A N 1
ATOM 676 C CA . MET A 1 92 ? -8.023 0.628 -6.958 1.00 82.19 92 MET A CA 1
ATOM 677 C C . MET A 1 92 ? -6.500 0.529 -7.092 1.00 82.19 92 MET A C 1
ATOM 679 O O . MET A 1 92 ? -6.014 0.548 -8.216 1.00 82.19 92 MET A O 1
ATOM 683 N N . ASP A 1 93 ? -5.761 0.348 -5.993 1.00 81.62 93 ASP A N 1
ATOM 684 C CA . ASP A 1 93 ? -4.307 0.120 -6.017 1.00 81.62 93 ASP A CA 1
ATOM 685 C C . ASP A 1 93 ? -3.945 -1.171 -6.778 1.00 81.62 93 ASP A C 1
ATOM 687 O O . ASP A 1 93 ? -3.024 -1.180 -7.598 1.00 81.62 93 ASP A O 1
ATOM 691 N N . GLN A 1 94 ? -4.700 -2.256 -6.554 1.00 80.06 94 GLN A N 1
ATOM 692 C CA . GLN A 1 94 ? -4.548 -3.509 -7.308 1.00 80.06 94 GLN A CA 1
ATOM 693 C C . GLN A 1 94 ? -4.841 -3.301 -8.800 1.00 80.06 94 GLN A C 1
ATOM 695 O O . GLN A 1 94 ? -4.057 -3.722 -9.648 1.00 80.06 94 GLN A O 1
ATOM 700 N N . ALA A 1 95 ? -5.933 -2.603 -9.125 1.00 81.12 95 ALA A N 1
ATOM 701 C CA . ALA A 1 95 ? -6.305 -2.310 -10.504 1.00 81.12 95 ALA A CA 1
ATOM 702 C C . ALA A 1 95 ? -5.266 -1.422 -11.209 1.00 81.12 95 ALA A C 1
ATOM 704 O O . ALA A 1 95 ? -4.918 -1.686 -12.357 1.00 81.12 95 ALA A O 1
ATOM 705 N N . GLU A 1 96 ? -4.728 -0.404 -10.530 1.00 78.88 96 GLU A N 1
ATOM 706 C CA . GLU A 1 96 ? -3.655 0.440 -11.065 1.00 78.88 96 GLU A CA 1
ATOM 707 C C . GLU A 1 96 ? -2.408 -0.395 -11.373 1.00 78.88 96 GLU A C 1
ATOM 709 O O . GLU A 1 96 ? -1.802 -0.216 -12.430 1.00 78.88 96 GLU A O 1
ATOM 714 N N . ALA A 1 97 ? -2.040 -1.329 -10.490 1.00 74.56 97 ALA A N 1
ATOM 715 C CA . ALA A 1 97 ? -0.920 -2.232 -10.724 1.00 74.56 97 ALA A CA 1
ATOM 716 C C . ALA A 1 97 ? -1.155 -3.112 -11.964 1.00 74.56 97 ALA A C 1
ATOM 718 O O . ALA A 1 97 ? -0.319 -3.113 -12.862 1.00 74.56 97 ALA A O 1
ATOM 719 N N . SER A 1 98 ? -2.320 -3.761 -12.083 1.00 69.94 98 SER A N 1
ATOM 720 C CA . SER A 1 98 ? -2.652 -4.612 -13.239 1.00 69.94 98 SER A CA 1
ATOM 721 C C . SER A 1 98 ? -2.713 -3.841 -14.565 1.00 69.94 98 SER A C 1
ATOM 723 O O . SER A 1 98 ? -2.278 -4.333 -15.611 1.00 69.94 98 SER A O 1
ATOM 725 N N . VAL A 1 99 ? -3.237 -2.612 -14.542 1.00 72.94 99 VAL A N 1
ATOM 726 C CA . VAL A 1 99 ? -3.263 -1.725 -15.715 1.00 72.94 99 VAL A CA 1
ATOM 727 C C . VAL A 1 99 ? -1.846 -1.306 -16.099 1.00 72.94 99 VAL A C 1
ATOM 729 O O . VAL A 1 99 ? -1.503 -1.278 -17.283 1.00 72.94 99 VAL A O 1
ATOM 732 N N . LYS A 1 100 ? -0.998 -1.008 -15.111 1.00 69.56 100 LYS A N 1
ATOM 733 C CA . LYS A 1 100 ? 0.393 -0.629 -15.344 1.00 69.56 100 LYS A CA 1
ATOM 734 C C . LYS A 1 100 ? 1.209 -1.776 -15.942 1.00 69.56 100 LYS A C 1
ATOM 736 O O . LYS A 1 100 ? 1.970 -1.500 -16.871 1.00 69.56 100 LYS A O 1
ATOM 741 N N . ASP A 1 101 ? 0.997 -3.003 -15.477 1.00 67.81 101 ASP A N 1
ATOM 742 C CA . ASP A 1 101 ? 1.582 -4.237 -16.019 1.00 67.81 101 ASP A CA 1
ATOM 743 C C . ASP A 1 101 ? 1.202 -4.417 -17.501 1.00 67.81 101 ASP A C 1
ATOM 745 O O . ASP A 1 101 ? 2.057 -4.559 -18.377 1.00 67.81 101 ASP A O 1
ATOM 749 N N . THR A 1 102 ? -0.093 -4.286 -17.813 1.00 64.50 102 THR A N 1
ATOM 750 C CA . THR A 1 102 ? -0.627 -4.466 -19.176 1.00 64.50 102 THR A CA 1
ATOM 751 C C . THR A 1 102 ? -0.070 -3.425 -20.158 1.00 64.50 102 THR A C 1
ATOM 753 O O . THR A 1 102 ? 0.319 -3.757 -21.279 1.00 64.50 102 THR A O 1
ATOM 756 N N . ILE A 1 103 ? 0.016 -2.157 -19.739 1.00 59.78 103 ILE A N 1
ATOM 757 C CA . ILE A 1 103 ? 0.505 -1.057 -20.588 1.00 59.78 103 ILE A CA 1
ATOM 758 C C . ILE A 1 103 ? 2.034 -1.100 -20.758 1.00 59.78 103 ILE A C 1
ATOM 760 O O . ILE A 1 103 ? 2.537 -0.785 -21.840 1.00 59.78 103 ILE A O 1
ATOM 764 N N . HIS A 1 104 ? 2.797 -1.478 -19.724 1.00 57.72 104 HIS A N 1
ATOM 765 C CA . HIS A 1 104 ? 4.257 -1.608 -19.842 1.00 57.72 104 HIS A CA 1
ATOM 766 C C . HIS A 1 104 ? 4.676 -2.874 -20.594 1.00 57.72 104 HIS A C 1
ATOM 768 O O . HIS A 1 104 ? 5.670 -2.811 -21.321 1.00 57.72 104 HIS A O 1
ATOM 774 N N . GLY A 1 105 ? 3.910 -3.966 -20.492 1.00 53.88 105 GLY A N 1
ATOM 775 C CA . GLY A 1 105 ? 4.071 -5.158 -21.325 1.00 53.88 105 GLY A CA 1
ATOM 776 C C . GLY A 1 105 ? 3.963 -4.818 -22.812 1.00 53.88 105 GLY A C 1
ATOM 777 O O . GLY A 1 105 ? 4.933 -4.977 -23.545 1.00 53.88 105 GLY A O 1
ATOM 778 N N . GLN A 1 106 ? 2.861 -4.184 -23.231 1.00 44.41 106 GLN A N 1
ATOM 779 C CA . GLN A 1 106 ? 2.648 -3.826 -24.643 1.00 44.41 106 GLN A CA 1
ATOM 780 C C . GLN A 1 106 ? 3.668 -2.830 -25.220 1.00 44.41 106 GLN A C 1
ATOM 782 O O . GLN A 1 106 ? 3.936 -2.836 -26.423 1.00 44.41 106 GLN A O 1
ATOM 787 N N . LYS A 1 107 ? 4.262 -1.952 -24.399 1.00 42.75 107 LYS A N 1
ATOM 788 C CA . LYS A 1 107 ? 5.274 -0.995 -24.886 1.00 42.75 107 LYS A CA 1
ATOM 789 C C . LYS A 1 107 ? 6.611 -1.656 -25.227 1.00 42.75 107 LYS A C 1
ATOM 791 O O . LYS A 1 107 ? 7.341 -1.115 -26.058 1.00 42.75 107 LYS A O 1
ATOM 796 N N . LYS A 1 108 ? 6.942 -2.795 -24.607 1.00 46.38 108 LYS A N 1
ATOM 797 C CA . LYS A 1 108 ? 8.172 -3.547 -24.902 1.00 46.38 108 LYS A CA 1
ATOM 798 C C . LYS A 1 108 ? 8.072 -4.267 -26.251 1.00 46.38 108 LYS A C 1
ATOM 800 O O . LYS A 1 108 ? 9.063 -4.361 -26.971 1.00 46.38 108 LYS A O 1
ATOM 805 N N . ASP A 1 109 ? 6.857 -4.642 -26.632 1.00 47.31 109 ASP A N 1
ATOM 806 C CA . ASP A 1 109 ? 6.561 -5.386 -27.857 1.00 47.31 109 ASP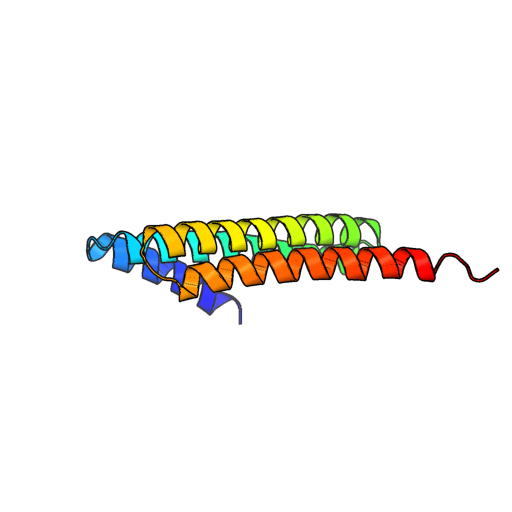 A CA 1
ATOM 807 C C . ASP A 1 109 ? 6.544 -4.481 -29.104 1.00 47.31 109 ASP A C 1
ATOM 809 O O . ASP A 1 109 ? 6.801 -4.941 -30.214 1.00 47.31 109 ASP A O 1
ATOM 813 N N . MET A 1 110 ? 6.291 -3.175 -28.937 1.00 46.62 110 MET A N 1
ATOM 814 C CA . MET A 1 110 ? 6.219 -2.223 -30.057 1.00 46.62 110 MET A CA 1
ATOM 815 C C . MET A 1 110 ? 7.547 -1.541 -30.428 1.00 46.62 110 MET A C 1
ATOM 817 O O . MET A 1 110 ? 7.633 -0.970 -31.511 1.00 46.62 110 MET A O 1
ATOM 821 N N . HIS A 1 111 ? 8.594 -1.602 -29.593 1.00 46.09 111 HIS A N 1
ATOM 822 C CA . HIS A 1 111 ? 9.914 -1.032 -29.936 1.00 46.09 111 HIS A CA 1
ATOM 823 C C . HIS A 1 111 ? 10.891 -2.043 -30.565 1.00 46.09 111 HIS A C 1
ATOM 825 O O . HIS A 1 111 ? 11.944 -1.644 -31.053 1.00 46.09 111 HIS A O 1
ATOM 831 N N . GLY A 1 112 ? 10.550 -3.337 -30.583 1.00 47.47 112 GLY A N 1
ATOM 832 C CA . GLY A 1 112 ? 11.396 -4.405 -31.129 1.00 47.47 112 GLY A CA 1
ATOM 833 C C . GLY A 1 112 ? 11.179 -4.725 -32.611 1.00 47.47 112 GLY A C 1
ATOM 834 O O . GLY A 1 112 ? 11.766 -5.683 -33.101 1.00 47.47 112 GLY A O 1
ATOM 835 N N . ASN A 1 113 ? 10.334 -3.975 -33.324 1.00 43.38 113 ASN A N 1
ATOM 836 C CA . ASN A 1 113 ? 10.019 -4.266 -34.723 1.00 43.38 113 ASN A CA 1
ATOM 837 C C . ASN A 1 113 ? 9.980 -2.995 -35.588 1.00 43.38 113 ASN A C 1
ATOM 839 O O . ASN A 1 113 ? 8.988 -2.713 -36.255 1.00 43.38 113 ASN A O 1
ATOM 843 N N . LEU A 1 114 ? 11.071 -2.226 -35.585 1.00 45.94 114 LEU A N 1
ATOM 844 C CA . LEU A 1 114 ? 11.452 -1.468 -36.776 1.00 45.94 114 LEU A CA 1
ATOM 845 C C . LEU A 1 114 ? 12.542 -2.286 -37.478 1.00 45.94 114 LEU A C 1
ATOM 847 O O . LEU A 1 114 ? 13.663 -2.383 -36.983 1.00 45.94 114 LEU A O 1
ATOM 851 N N . LYS A 1 115 ? 12.141 -2.957 -38.561 1.00 45.38 115 LYS A N 1
ATOM 852 C CA . LYS A 1 115 ? 13.053 -3.507 -39.570 1.00 45.38 115 LYS A CA 1
ATOM 853 C C . LYS A 1 115 ? 13.936 -2.414 -40.159 1.00 45.38 115 LYS A C 1
ATOM 855 O O . LYS A 1 115 ? 13.431 -1.275 -40.280 1.00 45.38 115 LYS A O 1
#

Organism: NCBI:txid417176

Sequence (115 aa):
MDYVNRATGATKEQIGKALGNPKLEAEGHAQKAQAMGEQQLKSAKDSAEHAGEQGKSAMNQAGEKVKHFGGEVKQKFGEAIGSQRTANEGRMDQAEASVKDTIHGQKKDMHGNLK